Protein AF-A0A2M9IU43-F1 (afdb_monomer_lite)

Sequence (64 aa):
MTDTPWVNPPKNPPVQCIKCKGTAVVLTKAAHPETGELQWRLTCLDCRVAWPQDQHGGHPDEYA

Secondary structure (DSSP, 8-state):
----------SSPPP--TTT--S-EEEEEEE-TTT--EEEEEEETTT--EEEGGGSSS-GGGG-

Foldseek 3Di:
DDDDPPPPAPPQDADADPPPRDRQKDWDWDADPPP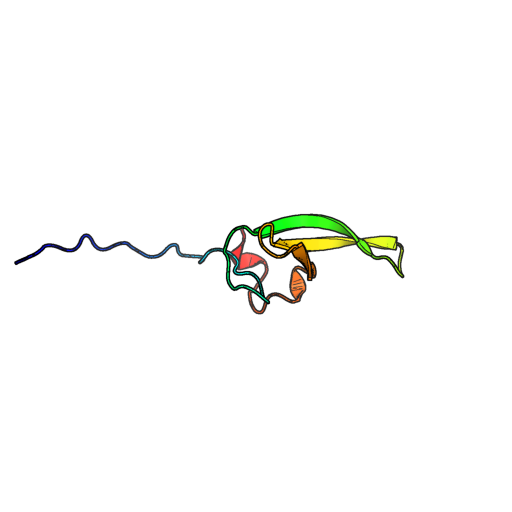RDTFIWIAHPPPGDIDGPVPPPDDPVSPD

Structure (mmCIF, N/CA/C/O backbone):
data_AF-A0A2M9IU43-F1
#
_entry.id   AF-A0A2M9IU43-F1
#
loop_
_atom_site.group_PDB
_atom_site.id
_atom_site.type_symbol
_atom_site.label_atom_id
_atom_site.label_alt_id
_atom_site.label_comp_id
_atom_site.label_asym_id
_atom_site.label_entity_id
_atom_site.label_seq_id
_atom_site.pdbx_PDB_ins_code
_atom_site.Cartn_x
_atom_site.Cartn_y
_atom_site.Cartn_z
_atom_site.occupancy
_atom_site.B_iso_or_equiv
_atom_site.auth_seq_id
_atom_site.auth_comp_id
_atom_site.auth_asym_id
_atom_site.auth_atom_id
_atom_site.pdbx_PDB_model_num
ATOM 1 N N . MET A 1 1 ? -21.345 11.823 37.366 1.00 41.53 1 MET A N 1
ATOM 2 C CA . MET A 1 1 ? -20.568 12.666 36.436 1.00 41.53 1 MET A CA 1
ATOM 3 C C . MET A 1 1 ? -19.430 11.791 35.944 1.00 41.53 1 MET A C 1
ATOM 5 O O . MET A 1 1 ? -18.613 11.392 36.757 1.00 41.53 1 MET A O 1
ATOM 9 N N . THR A 1 2 ? -19.499 11.316 34.702 1.00 52.34 2 THR A N 1
ATOM 10 C CA . THR A 1 2 ? -18.584 10.303 34.155 1.00 52.34 2 THR A CA 1
ATOM 11 C C . THR A 1 2 ? -17.299 10.959 33.666 1.00 52.34 2 THR A C 1
ATOM 13 O O . THR A 1 2 ? -17.312 11.675 32.666 1.00 52.34 2 THR A O 1
ATOM 16 N N . ASP A 1 3 ? -16.209 10.704 34.386 1.00 50.78 3 ASP A N 1
ATOM 17 C CA . ASP A 1 3 ? -14.836 10.981 33.966 1.00 50.78 3 ASP A CA 1
ATOM 18 C C . ASP A 1 3 ? -14.556 10.182 32.687 1.00 50.78 3 ASP A C 1
ATOM 20 O O . ASP A 1 3 ? -14.514 8.950 32.704 1.00 50.78 3 ASP A O 1
ATOM 24 N N . THR A 1 4 ? -14.457 10.870 31.551 1.00 62.91 4 THR A N 1
ATOM 25 C CA . THR A 1 4 ? -14.053 10.231 30.295 1.00 62.91 4 THR A CA 1
ATOM 26 C C . THR A 1 4 ? -12.538 10.381 30.225 1.00 62.91 4 THR A C 1
ATOM 28 O O . THR A 1 4 ? -12.074 11.520 30.152 1.00 62.91 4 THR A O 1
ATOM 31 N N . PRO A 1 5 ? -11.744 9.298 30.298 1.00 65.81 5 PRO A N 1
ATOM 32 C CA . PRO A 1 5 ? -10.296 9.420 30.232 1.00 65.81 5 PRO A CA 1
ATOM 33 C C . PRO A 1 5 ? -9.921 10.051 28.892 1.00 65.81 5 PRO A C 1
ATOM 35 O O . PRO A 1 5 ? -10.323 9.570 27.832 1.00 65.81 5 PRO A O 1
ATOM 38 N N . TRP A 1 6 ? -9.182 11.157 28.951 1.00 62.75 6 TRP A N 1
ATOM 39 C CA . TRP A 1 6 ? -8.675 11.874 27.789 1.00 62.75 6 TRP A CA 1
ATOM 40 C C . TRP A 1 6 ? -7.753 10.950 26.989 1.00 62.75 6 TRP A C 1
ATOM 42 O O . TRP A 1 6 ? -6.569 10.804 27.292 1.00 62.75 6 TRP A O 1
ATOM 52 N N . VAL A 1 7 ? -8.305 10.283 25.976 1.00 67.06 7 VAL A N 1
ATOM 53 C CA . VAL A 1 7 ? -7.510 9.574 24.977 1.00 67.06 7 VAL A CA 1
ATOM 54 C C . VAL A 1 7 ? -6.818 10.653 24.159 1.00 67.06 7 VAL A C 1
ATOM 56 O O . VAL A 1 7 ? -7.440 11.278 23.304 1.00 67.06 7 VAL A O 1
ATOM 59 N N . ASN A 1 8 ? -5.540 10.906 24.441 1.00 67.88 8 ASN A N 1
ATOM 60 C CA . ASN A 1 8 ? -4.704 11.670 23.523 1.00 67.88 8 ASN A CA 1
ATOM 61 C C . ASN A 1 8 ? -4.698 10.904 22.192 1.00 67.88 8 ASN A C 1
ATOM 63 O O . ASN A 1 8 ? -4.223 9.763 22.177 1.00 67.88 8 ASN A O 1
ATOM 67 N N . PRO A 1 9 ? -5.246 11.460 21.097 1.00 61.88 9 PRO A N 1
ATOM 68 C CA . PRO A 1 9 ? -5.185 10.777 19.820 1.00 61.88 9 PRO A CA 1
ATOM 69 C C . PRO A 1 9 ? -3.710 10.564 19.443 1.00 61.88 9 PRO A C 1
ATOM 71 O O . PRO A 1 9 ? -2.865 11.407 19.774 1.00 61.88 9 PRO A O 1
ATOM 74 N N . PRO A 1 10 ? -3.371 9.441 18.784 1.00 65.56 10 PRO A N 1
ATOM 75 C CA . PRO A 1 10 ? -2.026 9.225 18.272 1.00 65.56 10 PRO A CA 1
ATOM 76 C C . PRO A 1 10 ? -1.602 10.432 17.434 1.00 65.56 10 PRO A C 1
ATOM 78 O O . PRO A 1 10 ? -2.402 10.942 16.651 1.00 65.56 10 PRO A O 1
ATOM 81 N N . LYS A 1 11 ? -0.348 10.878 17.589 1.00 69.88 11 LYS A N 1
ATOM 82 C CA . LYS A 1 11 ? 0.187 12.016 16.821 1.00 69.88 11 LYS A CA 1
ATOM 83 C C . LYS A 1 11 ? 0.032 11.811 15.310 1.00 69.88 11 LYS A C 1
ATOM 85 O O . LYS A 1 11 ? -0.246 12.777 14.613 1.00 69.88 11 LYS A O 1
ATOM 90 N N . ASN A 1 12 ? 0.124 10.556 14.861 1.00 70.62 12 ASN A N 1
ATOM 91 C CA . ASN A 1 12 ? -0.107 10.155 13.481 1.00 70.62 12 ASN A CA 1
ATOM 92 C C . ASN A 1 12 ? -1.270 9.149 13.450 1.00 70.62 12 ASN A C 1
ATOM 94 O O . ASN A 1 12 ? -1.138 8.050 14.005 1.00 70.62 12 ASN A O 1
ATOM 98 N N . PRO A 1 13 ? -2.430 9.506 12.874 1.00 73.62 13 PRO A N 1
ATOM 99 C CA . PRO A 1 13 ? -3.531 8.566 12.733 1.00 73.62 13 PRO A CA 1
ATOM 100 C C . PRO A 1 13 ? -3.121 7.398 11.821 1.00 73.62 13 PRO A C 1
ATOM 102 O O . PRO A 1 13 ? -2.298 7.571 10.922 1.00 73.62 13 PRO A O 1
ATOM 105 N N . PRO A 1 14 ? -3.689 6.196 12.021 1.00 83.56 14 PRO A N 1
ATOM 106 C CA . PRO A 1 14 ? -3.378 5.058 11.169 1.00 83.56 14 PRO A CA 1
ATOM 107 C C . PRO A 1 14 ? -3.801 5.322 9.723 1.00 83.56 14 PRO A C 1
ATOM 109 O O . PRO A 1 14 ? -4.826 5.96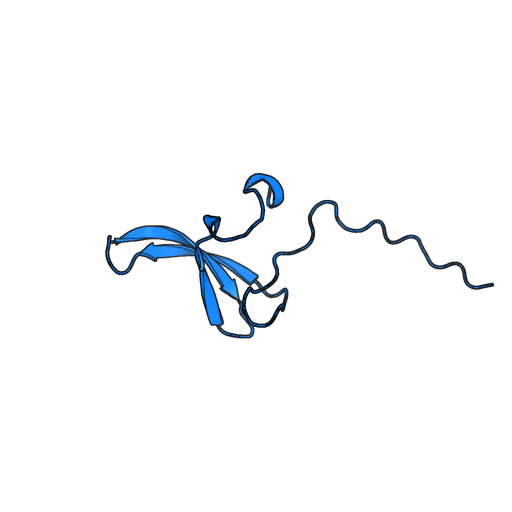1 9.465 1.00 83.56 14 PRO A O 1
ATOM 112 N N . VAL A 1 15 ? -3.051 4.744 8.784 1.00 84.88 15 VAL A N 1
ATOM 113 C CA . VAL A 1 15 ? -3.414 4.737 7.366 1.00 84.88 15 VAL A CA 1
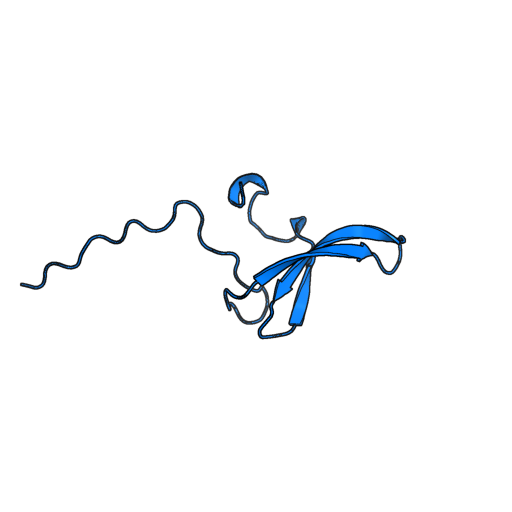ATOM 114 C C . VAL A 1 15 ? -4.827 4.190 7.185 1.00 84.88 15 VAL A C 1
ATOM 116 O O . VAL A 1 15 ? -5.144 3.097 7.656 1.00 84.88 15 VAL A O 1
ATOM 119 N N . GLN A 1 16 ? -5.655 4.908 6.431 1.00 88.69 16 GLN A N 1
ATOM 120 C CA . GLN A 1 16 ? -6.968 4.427 6.015 1.00 88.69 16 GLN A CA 1
ATOM 121 C C . GLN A 1 16 ? -6.964 4.022 4.545 1.00 88.69 16 GLN A C 1
ATOM 123 O O . GLN A 1 16 ? -6.400 4.704 3.686 1.00 88.69 16 GLN A O 1
ATOM 128 N N . CYS A 1 17 ? -7.645 2.921 4.236 1.00 88.94 17 CYS A N 1
ATOM 129 C CA . CYS A 1 17 ? -7.851 2.495 2.862 1.00 88.94 17 CYS A CA 1
ATOM 130 C C . CYS A 1 17 ? -8.629 3.550 2.069 1.00 88.94 17 CYS A C 1
ATOM 132 O O . CYS A 1 17 ? -9.724 3.952 2.464 1.00 88.94 17 CYS A O 1
ATOM 134 N N . ILE A 1 18 ? -8.131 3.915 0.886 1.00 86.31 18 ILE A N 1
ATOM 135 C CA . ILE A 1 18 ? -8.783 4.896 0.008 1.00 86.31 18 ILE A CA 1
ATOM 136 C C . ILE A 1 18 ? -10.212 4.493 -0.396 1.00 86.31 18 ILE A C 1
ATOM 138 O O . ILE A 1 18 ? -11.057 5.374 -0.563 1.00 86.31 18 ILE A O 1
ATOM 142 N N . LYS A 1 19 ? -10.503 3.182 -0.462 1.00 88.56 19 LYS A N 1
ATOM 143 C CA . LYS A 1 19 ? -11.798 2.616 -0.872 1.00 88.56 19 LYS A CA 1
ATOM 144 C C . LYS A 1 19 ? -12.744 2.334 0.298 1.00 88.56 19 LYS A C 1
ATOM 146 O O . LYS A 1 19 ? -13.828 2.902 0.333 1.00 88.56 19 LYS A O 1
ATOM 151 N N . CYS A 1 20 ? -12.372 1.453 1.232 1.00 90.75 20 CYS A N 1
ATOM 152 C CA . CYS A 1 20 ? -13.278 1.000 2.302 1.00 90.75 20 CYS A CA 1
ATOM 153 C C . CYS A 1 20 ? -13.114 1.740 3.637 1.00 90.75 20 CYS A C 1
ATOM 155 O O . CYS A 1 20 ? -13.877 1.476 4.559 1.00 90.75 20 CYS A O 1
ATOM 157 N N . LYS A 1 21 ? -12.120 2.632 3.759 1.00 88.62 21 LYS A N 1
ATOM 158 C CA . LYS A 1 21 ? -11.768 3.361 4.994 1.00 88.62 21 LYS A CA 1
ATOM 159 C C . LYS A 1 21 ? -11.323 2.486 6.180 1.00 88.62 21 LYS A C 1
ATOM 161 O O . LYS A 1 21 ? -11.056 3.022 7.250 1.00 88.62 21 LYS A O 1
ATOM 166 N N . GLY A 1 22 ? -11.173 1.173 5.987 1.00 89.56 22 GLY A N 1
ATOM 167 C CA . GLY A 1 22 ? -10.565 0.269 6.967 1.00 89.56 22 GLY A CA 1
ATOM 168 C C . GLY A 1 22 ? -9.093 0.602 7.230 1.00 89.56 22 GLY A C 1
ATOM 169 O O . GLY A 1 22 ? -8.413 1.166 6.369 1.00 89.56 22 GLY A O 1
ATOM 170 N N . THR A 1 23 ? -8.608 0.249 8.419 1.00 91.81 23 THR A N 1
ATOM 171 C CA . THR A 1 23 ? -7.242 0.540 8.894 1.00 91.81 23 THR A CA 1
ATOM 172 C C . THR A 1 23 ? -6.288 -0.648 8.775 1.00 91.81 23 THR A C 1
ATOM 174 O O . THR A 1 23 ? -5.096 -0.502 9.034 1.00 91.81 23 THR A O 1
ATOM 177 N N . ALA A 1 24 ? -6.777 -1.823 8.357 1.00 94.12 24 ALA A N 1
ATOM 178 C CA . ALA A 1 24 ? -5.951 -2.990 8.065 1.00 94.12 24 ALA A CA 1
ATOM 179 C C . ALA A 1 24 ? -5.189 -2.776 6.745 1.00 94.12 24 ALA A C 1
ATOM 181 O O . ALA A 1 24 ? -5.554 -3.306 5.692 1.00 94.12 24 ALA A O 1
ATOM 182 N N . VAL A 1 25 ? -4.153 -1.939 6.793 1.00 92.00 25 VAL A N 1
ATOM 183 C CA . VAL A 1 25 ? -3.326 -1.549 5.650 1.00 92.00 25 VAL A CA 1
ATOM 184 C C . VAL A 1 25 ? -1.871 -1.909 5.932 1.00 92.00 25 VAL A C 1
ATOM 186 O O . VAL A 1 25 ? -1.351 -1.622 7.006 1.00 92.00 25 VAL A O 1
ATOM 189 N N . VAL A 1 26 ? -1.212 -2.536 4.959 1.00 91.94 26 VAL A N 1
ATOM 190 C CA . VAL A 1 26 ? 0.209 -2.901 5.030 1.00 91.94 26 VAL A CA 1
ATOM 191 C C . VAL A 1 26 ? 0.999 -2.209 3.931 1.00 91.94 26 VAL A C 1
ATOM 193 O O . VAL A 1 26 ? 0.507 -2.055 2.812 1.00 91.94 26 VAL A O 1
ATOM 196 N N . LEU A 1 27 ? 2.233 -1.822 4.244 1.00 91.31 27 LEU A N 1
ATOM 197 C CA . LEU A 1 27 ? 3.194 -1.314 3.276 1.00 91.31 27 LEU A CA 1
ATOM 198 C C . LEU A 1 27 ? 3.989 -2.487 2.696 1.00 91.31 27 LEU A C 1
ATOM 200 O O . LEU A 1 27 ? 4.634 -3.234 3.431 1.00 91.31 27 LEU A O 1
ATOM 204 N N . THR A 1 28 ? 3.950 -2.657 1.380 1.00 88.50 28 THR A N 1
ATOM 205 C CA . THR A 1 28 ? 4.694 -3.701 0.670 1.00 88.50 28 THR A CA 1
ATOM 206 C C . THR A 1 28 ? 5.537 -3.090 -0.440 1.00 88.50 28 THR A C 1
ATOM 208 O O . THR A 1 28 ? 5.171 -2.083 -1.046 1.00 88.50 28 THR A O 1
ATOM 211 N N . LYS A 1 29 ? 6.695 -3.694 -0.712 1.00 90.12 29 LYS A N 1
ATOM 212 C CA . LYS A 1 29 ? 7.538 -3.333 -1.852 1.00 90.12 29 LYS A CA 1
ATOM 213 C C . LYS A 1 29 ? 7.261 -4.312 -2.986 1.00 90.12 29 LYS A C 1
ATOM 215 O O . LYS A 1 29 ? 7.429 -5.516 -2.799 1.00 90.12 29 LYS A O 1
ATOM 220 N N . ALA A 1 30 ? 6.833 -3.813 -4.140 1.00 86.88 30 ALA A N 1
ATOM 221 C CA . ALA A 1 30 ? 6.470 -4.636 -5.292 1.00 86.88 30 ALA A CA 1
ATOM 222 C C . ALA A 1 30 ? 6.927 -3.988 -6.603 1.00 86.88 30 ALA A C 1
ATOM 224 O O . ALA A 1 30 ? 7.050 -2.768 -6.687 1.00 86.88 30 ALA A O 1
ATOM 225 N N . ALA A 1 31 ? 7.173 -4.802 -7.629 1.00 89.50 31 ALA A N 1
ATOM 226 C CA . ALA A 1 31 ? 7.526 -4.304 -8.953 1.00 89.50 31 ALA A CA 1
ATOM 227 C C . ALA A 1 31 ? 6.318 -3.641 -9.638 1.00 89.50 31 ALA A C 1
ATOM 229 O O . ALA A 1 31 ? 5.198 -4.159 -9.589 1.00 89.50 31 ALA A O 1
ATOM 230 N N . HIS A 1 32 ? 6.546 -2.501 -10.288 1.00 84.06 32 HIS A N 1
ATOM 231 C CA . HIS A 1 32 ? 5.569 -1.856 -11.153 1.00 84.06 32 HIS A CA 1
ATOM 232 C C . HIS A 1 32 ? 5.363 -2.709 -12.417 1.00 84.06 32 HIS A C 1
ATOM 234 O O . HIS A 1 32 ? 6.351 -3.109 -13.033 1.00 84.06 32 HIS A O 1
ATOM 240 N N . PRO A 1 33 ? 4.116 -2.992 -12.836 1.00 81.19 33 PRO A N 1
ATOM 241 C CA . PRO A 1 33 ? 3.854 -3.925 -13.933 1.00 81.19 33 PRO A CA 1
ATOM 242 C C . PRO A 1 33 ? 4.385 -3.443 -15.290 1.00 81.19 33 PRO A C 1
ATOM 244 O O . PRO A 1 33 ? 4.705 -4.269 -16.135 1.00 81.19 33 PRO A O 1
ATOM 247 N N . GLU A 1 34 ? 4.494 -2.128 -15.495 1.00 87.88 34 GLU A N 1
ATOM 248 C CA . GLU A 1 34 ? 4.918 -1.558 -16.782 1.00 87.88 34 GLU A CA 1
ATOM 249 C C . GLU A 1 34 ? 6.416 -1.238 -16.836 1.00 87.88 34 GLU A C 1
ATOM 251 O O . GLU A 1 34 ? 7.032 -1.366 -17.887 1.00 87.88 34 GLU A O 1
ATOM 256 N N . THR A 1 35 ? 7.012 -0.827 -15.712 1.00 89.50 35 THR A N 1
ATOM 257 C CA . THR A 1 35 ? 8.412 -0.361 -15.673 1.00 89.50 35 THR A CA 1
ATOM 258 C C . THR A 1 35 ? 9.346 -1.378 -15.022 1.00 89.50 35 THR A C 1
ATOM 260 O O . THR A 1 35 ? 10.560 -1.265 -15.148 1.00 89.50 35 THR A O 1
ATOM 263 N N . GLY A 1 36 ? 8.807 -2.371 -14.304 1.00 89.12 36 GLY A N 1
ATOM 264 C CA . GLY A 1 36 ? 9.582 -3.340 -13.524 1.00 89.12 36 GLY A CA 1
ATOM 265 C C . GLY A 1 36 ? 10.244 -2.754 -12.272 1.00 89.12 36 GLY A C 1
ATOM 266 O O . GLY A 1 36 ? 10.826 -3.494 -11.481 1.00 89.12 36 GLY A O 1
ATOM 267 N N . GLU A 1 37 ? 10.146 -1.443 -12.057 1.00 90.69 37 GLU A N 1
ATOM 268 C CA . GLU A 1 37 ? 10.779 -0.765 -10.931 1.00 90.69 37 GLU A CA 1
ATOM 269 C C . GLU A 1 37 ? 10.099 -1.128 -9.614 1.00 90.69 37 GLU A C 1
ATOM 271 O O . GLU A 1 37 ? 8.873 -1.210 -9.521 1.00 90.69 37 GLU A O 1
ATOM 276 N N . LEU A 1 38 ? 10.894 -1.326 -8.563 1.00 89.62 38 LEU A N 1
ATOM 277 C CA . LEU A 1 38 ? 10.350 -1.584 -7.237 1.00 89.62 38 LEU A CA 1
ATOM 278 C C . LEU A 1 38 ? 9.774 -0.301 -6.641 1.00 89.62 38 LEU A C 1
ATOM 280 O O . LEU A 1 38 ? 10.500 0.661 -6.404 1.00 89.62 38 LEU A O 1
ATOM 284 N N . GLN A 1 39 ? 8.489 -0.338 -6.311 1.00 88.25 39 GLN A N 1
ATOM 285 C CA . GLN A 1 39 ? 7.764 0.763 -5.696 1.00 88.25 39 GLN A CA 1
ATOM 286 C C . GLN A 1 39 ? 7.125 0.316 -4.384 1.00 88.25 39 GLN A C 1
ATOM 288 O O . GLN A 1 39 ? 6.735 -0.843 -4.208 1.00 88.25 39 GLN A O 1
ATOM 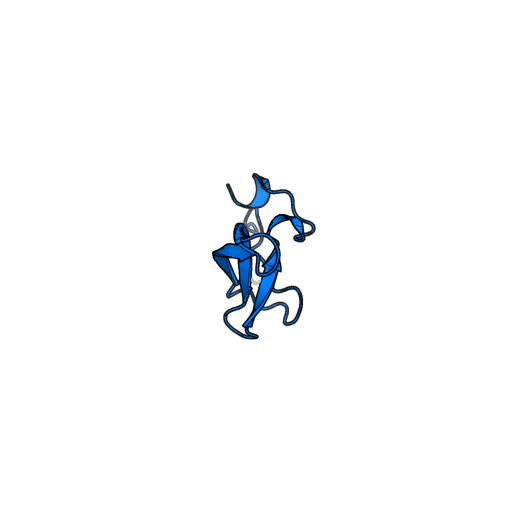293 N N . TRP A 1 40 ? 7.014 1.259 -3.457 1.00 89.25 40 TRP A N 1
ATOM 294 C CA . TRP A 1 40 ? 6.276 1.066 -2.221 1.00 89.25 40 TRP A CA 1
ATOM 295 C C . TRP A 1 40 ? 4.782 1.265 -2.462 1.00 89.25 40 TRP A C 1
ATOM 297 O O . TRP A 1 40 ? 4.355 2.256 -3.059 1.00 89.25 40 TRP A O 1
ATOM 307 N N . ARG A 1 41 ? 3.984 0.300 -2.011 1.00 89.81 41 ARG A N 1
ATOM 308 C CA . ARG A 1 41 ? 2.533 0.283 -2.176 1.00 89.81 41 ARG A CA 1
ATOM 309 C C . ARG A 1 41 ? 1.8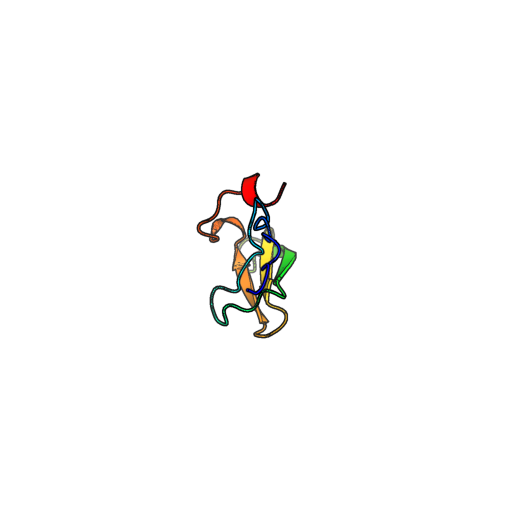62 -0.001 -0.852 1.00 89.81 41 ARG A C 1
ATOM 311 O O . ARG A 1 41 ? 2.271 -0.896 -0.115 1.00 89.81 41 ARG A O 1
ATOM 318 N N . LEU A 1 42 ? 0.790 0.723 -0.584 1.00 90.75 42 LEU A N 1
ATOM 319 C CA . LEU A 1 42 ? -0.094 0.438 0.532 1.00 90.75 42 LEU A CA 1
ATOM 320 C C . LEU A 1 42 ? -1.196 -0.496 0.041 1.00 90.75 42 LEU A C 1
ATOM 322 O O . LEU A 1 42 ? -1.768 -0.293 -1.027 1.00 90.75 42 LEU A O 1
ATOM 326 N N . THR A 1 43 ? -1.426 -1.581 0.780 1.00 92.19 43 THR A N 1
ATOM 327 C CA . THR A 1 43 ? -2.380 -2.642 0.435 1.00 92.19 43 THR A CA 1
ATOM 328 C C . THR A 1 43 ? -3.377 -2.814 1.567 1.00 92.19 43 THR A C 1
ATOM 330 O O . THR A 1 43 ? -2.996 -3.126 2.693 1.00 92.19 43 THR A O 1
ATOM 333 N N . CYS A 1 44 ? -4.663 -2.646 1.269 1.00 92.69 44 CYS A N 1
ATOM 334 C CA . CYS A 1 44 ? -5.729 -2.921 2.226 1.00 92.69 44 CYS A CA 1
ATOM 335 C C . CYS A 1 44 ? -6.007 -4.425 2.292 1.00 92.69 44 CYS A C 1
ATOM 337 O O . CYS A 1 44 ? -6.313 -5.050 1.275 1.00 92.69 44 CYS A O 1
ATOM 339 N N . LEU A 1 45 ? -5.948 -5.006 3.486 1.00 95.19 45 LEU A N 1
ATOM 340 C CA . LEU A 1 45 ? -6.193 -6.431 3.699 1.00 95.19 45 LEU A CA 1
ATOM 341 C C . LEU A 1 45 ? -7.684 -6.794 3.604 1.00 95.19 45 LEU A C 1
ATOM 343 O O . LEU A 1 45 ? -7.996 -7.911 3.187 1.00 95.19 45 LEU A O 1
ATOM 347 N N . ASP A 1 46 ? -8.579 -5.841 3.888 1.00 94.94 46 ASP A N 1
ATOM 348 C CA . ASP A 1 46 ? -10.033 -6.045 3.851 1.00 94.94 46 ASP A CA 1
ATOM 349 C C . ASP A 1 46 ? -10.582 -6.081 2.417 1.00 94.94 46 ASP A C 1
ATOM 351 O O . ASP A 1 46 ? -11.287 -7.011 2.035 1.00 94.94 46 ASP A O 1
ATOM 355 N N . CYS A 1 47 ? -10.257 -5.073 1.595 1.00 93.25 47 CYS A N 1
ATOM 356 C CA . CYS A 1 47 ? -10.822 -4.928 0.244 1.00 93.25 47 CYS A CA 1
ATOM 357 C C . CYS A 1 47 ? -9.821 -5.145 -0.901 1.00 93.25 47 CYS A C 1
ATOM 359 O O . CYS A 1 47 ? -10.196 -5.009 -2.068 1.00 93.25 47 CYS A O 1
ATOM 361 N N . ARG A 1 48 ? -8.561 -5.473 -0.578 1.00 92.62 48 ARG A N 1
ATOM 362 C CA . ARG A 1 48 ? -7.474 -5.831 -1.515 1.00 92.62 48 ARG A CA 1
ATOM 363 C C . ARG A 1 48 ? -7.079 -4.764 -2.535 1.00 92.62 48 ARG A C 1
ATOM 365 O O . ARG A 1 48 ? -6.320 -5.053 -3.455 1.00 92.62 48 ARG A O 1
ATOM 372 N N . VAL A 1 49 ? -7.538 -3.525 -2.366 1.00 90.00 49 VAL A N 1
ATOM 373 C CA . VAL A 1 49 ? -7.028 -2.392 -3.146 1.00 90.00 49 VAL A CA 1
ATOM 374 C C . VAL A 1 49 ? -5.582 -2.127 -2.741 1.00 90.00 49 VAL A C 1
ATOM 376 O O . VAL A 1 49 ? -5.269 -2.108 -1.549 1.00 90.00 49 VAL A O 1
ATOM 379 N N . ALA A 1 50 ? -4.727 -1.916 -3.739 1.00 89.44 50 ALA A N 1
ATOM 380 C CA . ALA A 1 50 ? -3.348 -1.492 -3.571 1.00 89.44 50 ALA A CA 1
ATOM 381 C C . ALA A 1 50 ? -3.123 -0.184 -4.331 1.00 89.44 50 ALA A C 1
ATOM 383 O O . ALA A 1 50 ? -3.647 -0.020 -5.434 1.00 89.44 50 ALA A O 1
ATOM 384 N N . TRP A 1 51 ? -2.369 0.739 -3.744 1.00 87.25 51 TRP A N 1
ATOM 385 C CA . TRP A 1 51 ? -2.086 2.038 -4.348 1.00 87.25 51 TRP A CA 1
ATOM 386 C C . TRP A 1 51 ? -0.691 2.543 -3.951 1.00 87.25 51 TRP A C 1
ATOM 388 O O . TRP A 1 51 ? -0.127 2.060 -2.963 1.00 87.25 51 TRP A O 1
ATOM 398 N N . PRO A 1 52 ? -0.089 3.447 -4.742 1.00 86.06 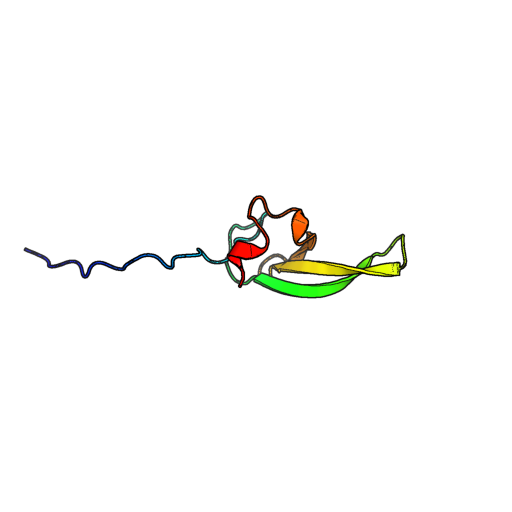52 PRO A N 1
ATOM 399 C CA . PRO A 1 52 ? 1.242 3.977 -4.458 1.00 86.06 52 PRO A CA 1
ATOM 400 C C . PRO A 1 52 ? 1.305 4.708 -3.108 1.00 86.06 52 PRO A C 1
ATOM 402 O O . PRO A 1 52 ? 0.350 5.388 -2.724 1.00 86.06 52 PRO A O 1
ATOM 405 N N . GLN A 1 53 ? 2.416 4.559 -2.376 1.00 83.31 53 GLN A N 1
ATOM 406 C CA . GLN A 1 53 ? 2.589 5.199 -1.064 1.00 83.31 53 GLN A CA 1
ATOM 407 C C . GLN A 1 53 ? 2.525 6.734 -1.149 1.00 83.31 53 GLN A C 1
ATOM 409 O O . GLN A 1 53 ? 1.970 7.371 -0.261 1.00 83.31 53 GLN A O 1
ATOM 414 N N . ASP A 1 54 ? 3.043 7.314 -2.226 1.00 72.94 54 ASP A N 1
ATOM 415 C CA . ASP A 1 54 ? 3.040 8.749 -2.533 1.00 72.94 54 ASP A CA 1
ATOM 416 C C . ASP A 1 54 ? 1.652 9.302 -2.896 1.00 72.94 54 ASP A C 1
ATOM 418 O O . ASP A 1 54 ? 1.427 10.505 -2.808 1.00 72.94 54 ASP A O 1
ATOM 422 N N . GLN A 1 55 ? 0.698 8.439 -3.260 1.00 67.75 55 GLN A N 1
ATOM 423 C CA . GLN A 1 55 ? -0.699 8.828 -3.493 1.00 67.75 55 GLN A CA 1
ATOM 424 C C . GLN A 1 55 ? -1.541 8.858 -2.211 1.00 67.75 55 GLN A C 1
ATOM 426 O O . GLN A 1 55 ? -2.750 9.107 -2.257 1.00 67.75 55 GLN A O 1
ATOM 431 N N . HIS A 1 56 ? -0.924 8.639 -1.051 1.00 62.53 56 HIS A N 1
ATOM 432 C CA . HIS A 1 56 ? -1.503 9.110 0.194 1.00 62.53 56 HIS A CA 1
ATOM 433 C C . HIS A 1 56 ? -1.425 10.628 0.222 1.00 62.53 56 HIS A C 1
ATOM 435 O O . HIS A 1 56 ? -0.350 11.194 0.099 1.00 62.53 56 HIS A O 1
ATOM 441 N N . GLY A 1 57 ? -2.547 11.301 0.466 1.00 54.09 57 GLY A N 1
ATOM 442 C CA . GLY A 1 57 ? -2.554 12.732 0.787 1.00 54.09 57 GLY A CA 1
ATOM 443 C C . GLY A 1 57 ? -1.889 13.074 2.132 1.00 54.09 57 GLY A C 1
ATOM 444 O O . GLY A 1 57 ? -2.296 14.047 2.753 1.00 54.09 57 GLY A O 1
ATOM 445 N N . GLY A 1 58 ? -0.941 12.256 2.596 1.00 54.53 58 GLY A N 1
ATOM 446 C CA . GLY A 1 58 ? -0.188 12.396 3.836 1.00 54.53 58 GLY A CA 1
ATOM 447 C C . GLY A 1 58 ? 1.311 12.340 3.548 1.00 54.53 58 GLY A C 1
ATOM 448 O O . GLY A 1 58 ? 1.756 11.571 2.689 1.00 54.53 58 GLY A O 1
ATOM 449 N N . HIS A 1 59 ? 2.081 13.195 4.223 1.00 46.31 59 HIS A N 1
ATOM 450 C CA . HIS A 1 59 ? 3.522 13.327 3.995 1.00 46.31 59 HIS A CA 1
ATOM 451 C C . HIS A 1 59 ? 4.250 12.033 4.417 1.00 46.31 59 HIS A C 1
ATOM 453 O O . HIS A 1 59 ? 3.847 11.412 5.399 1.00 46.31 59 HIS A O 1
ATOM 459 N N . PRO A 1 60 ? 5.342 11.613 3.745 1.00 49.06 60 PRO A N 1
ATOM 460 C CA . PRO A 1 60 ? 6.116 10.426 4.135 1.00 49.06 60 PRO A CA 1
ATOM 461 C C . PRO A 1 60 ? 6.548 10.396 5.613 1.00 49.06 60 PRO A C 1
ATOM 463 O O . PRO A 1 60 ? 6.672 9.319 6.192 1.00 49.06 60 PRO A O 1
ATOM 466 N N . ASP A 1 61 ? 6.717 11.569 6.228 1.00 54.81 61 ASP A N 1
ATOM 467 C CA . ASP A 1 61 ? 7.098 11.745 7.637 1.00 54.81 61 ASP A CA 1
ATOM 468 C C . ASP A 1 61 ? 5.987 11.358 8.632 1.00 54.81 61 ASP A C 1
ATOM 470 O O . ASP A 1 61 ? 6.241 11.211 9.826 1.00 54.81 61 ASP A O 1
ATOM 474 N N . GLU A 1 62 ? 4.754 11.150 8.162 1.00 45.44 62 GLU A N 1
ATOM 475 C CA . GLU A 1 62 ? 3.627 10.688 8.986 1.00 45.44 62 GLU A CA 1
ATOM 476 C C . GLU A 1 62 ? 3.754 9.203 9.381 1.00 45.44 62 GLU A C 1
ATOM 478 O O . GLU A 1 62 ? 2.977 8.703 10.198 1.00 45.44 62 GLU A O 1
ATOM 483 N N . TYR A 1 63 ? 4.755 8.499 8.843 1.00 47.09 63 TYR A N 1
ATOM 484 C CA . TYR A 1 63 ? 4.984 7.065 9.048 1.00 47.09 63 TYR A CA 1
ATOM 485 C C . TYR A 1 63 ? 6.325 6.722 9.723 1.00 47.09 63 TYR A C 1
ATOM 487 O O . TYR A 1 63 ? 6.665 5.538 9.783 1.00 47.09 63 TYR A O 1
ATOM 495 N N . ALA A 1 64 ? 7.080 7.725 10.191 1.00 44.28 64 ALA A N 1
ATOM 496 C CA . ALA A 1 64 ? 8.369 7.552 10.875 1.00 44.28 64 ALA A CA 1
ATOM 497 C C . ALA A 1 64 ? 8.231 7.314 12.389 1.00 44.28 64 ALA A C 1
ATOM 499 O O . ALA A 1 64 ? 7.313 7.898 13.013 1.00 44.28 64 ALA A O 1
#

pLDDT: mean 77.88, std 16.13, range [41.53, 95.19]

Radius of gyration: 15.55 Å; chains: 1; bounding box: 31×20×53 Å